Protein AF-A0A814HM14-F1 (afdb_monomer)

Structure (mmCIF, N/CA/C/O backbone):
data_AF-A0A814HM14-F1
#
_entry.id   AF-A0A814HM14-F1
#
loop_
_atom_site.group_PDB
_atom_site.id
_atom_site.type_symbol
_atom_site.label_atom_id
_atom_site.label_alt_id
_atom_site.label_comp_id
_atom_site.label_asym_id
_atom_site.label_entity_id
_atom_site.label_seq_id
_atom_site.pdbx_PDB_ins_code
_atom_site.Cartn_x
_atom_site.Cartn_y
_atom_site.Cartn_z
_atom_site.occupancy
_atom_site.B_iso_or_equiv
_atom_site.auth_seq_id
_atom_site.auth_comp_id
_atom_site.auth_asym_id
_atom_site.auth_atom_id
_atom_site.pdbx_PDB_model_num
ATOM 1 N N . MET A 1 1 ? 25.986 -34.716 -5.150 1.00 57.00 1 MET A N 1
ATOM 2 C CA . MET A 1 1 ? 26.778 -33.470 -5.284 1.00 57.00 1 MET A CA 1
ATOM 3 C C . MET A 1 1 ? 26.207 -32.413 -4.339 1.00 57.00 1 MET A C 1
ATOM 5 O O . MET A 1 1 ? 24.994 -32.233 -4.373 1.00 57.00 1 MET A O 1
ATOM 9 N N . PRO A 1 2 ? 26.998 -31.755 -3.471 1.00 76.25 2 PRO A N 1
ATOM 10 C CA . PRO A 1 2 ? 26.462 -30.827 -2.468 1.00 76.25 2 PRO A CA 1
ATOM 11 C C . PRO A 1 2 ? 25.927 -29.530 -3.110 1.00 76.25 2 PRO A C 1
ATOM 13 O O . PRO A 1 2 ? 26.699 -28.650 -3.485 1.00 76.25 2 PRO A O 1
ATOM 16 N N . ILE A 1 3 ? 24.597 -29.399 -3.209 1.00 77.50 3 ILE A N 1
ATOM 17 C CA . ILE A 1 3 ? 23.861 -28.278 -3.847 1.00 77.50 3 ILE A CA 1
ATOM 18 C C . ILE A 1 3 ? 24.300 -26.893 -3.340 1.00 77.50 3 ILE A C 1
ATOM 20 O O . ILE A 1 3 ? 24.280 -25.904 -4.076 1.00 77.50 3 ILE A O 1
ATOM 24 N N . LEU A 1 4 ? 24.734 -26.816 -2.083 1.00 80.12 4 LEU A N 1
ATOM 25 C CA . LEU A 1 4 ? 25.137 -25.566 -1.446 1.00 80.12 4 LEU A CA 1
ATOM 26 C C . LEU A 1 4 ? 26.469 -25.018 -1.984 1.00 80.12 4 LEU A C 1
ATOM 28 O O . LEU A 1 4 ? 26.606 -23.803 -2.113 1.00 80.12 4 LEU A O 1
ATOM 32 N N . VAL A 1 5 ? 27.414 -25.882 -2.376 1.00 81.75 5 VAL A N 1
ATOM 33 C CA . VAL A 1 5 ? 28.709 -25.461 -2.949 1.00 81.75 5 VAL A CA 1
ATOM 34 C C . VAL A 1 5 ? 28.507 -24.893 -4.353 1.00 81.75 5 VAL A C 1
ATOM 36 O O . VAL A 1 5 ? 29.041 -23.837 -4.682 1.00 81.75 5 VAL A O 1
ATOM 39 N N . THR A 1 6 ? 27.646 -25.528 -5.152 1.00 84.81 6 THR A N 1
ATOM 40 C CA . THR A 1 6 ? 27.258 -25.025 -6.475 1.00 84.81 6 THR A CA 1
ATOM 41 C C . THR A 1 6 ? 26.573 -23.660 -6.370 1.00 84.81 6 THR A C 1
ATOM 43 O O . THR A 1 6 ? 26.954 -22.731 -7.079 1.00 84.81 6 THR A O 1
ATOM 46 N N . LYS A 1 7 ? 25.628 -23.486 -5.434 1.00 76.19 7 LYS A N 1
ATOM 47 C CA . LYS A 1 7 ? 24.969 -22.190 -5.187 1.00 76.19 7 LYS A CA 1
ATOM 48 C C . LYS A 1 7 ? 25.965 -21.097 -4.778 1.00 76.19 7 LYS A C 1
ATOM 50 O O . LYS A 1 7 ? 25.822 -19.954 -5.203 1.00 76.19 7 LYS A O 1
ATOM 55 N N . TYR A 1 8 ? 26.978 -21.434 -3.983 1.00 82.81 8 TYR A N 1
ATOM 56 C CA . TYR A 1 8 ? 27.978 -20.470 -3.524 1.00 82.81 8 TYR A CA 1
ATOM 57 C C . TYR A 1 8 ? 28.925 -20.005 -4.642 1.00 82.81 8 TYR A C 1
ATOM 59 O O . TYR A 1 8 ? 29.196 -18.811 -4.753 1.00 82.81 8 TYR A O 1
ATOM 67 N N . ILE A 1 9 ? 29.351 -20.907 -5.532 1.00 80.69 9 ILE A N 1
ATOM 68 C CA . ILE A 1 9 ? 30.161 -20.552 -6.712 1.00 80.69 9 ILE A CA 1
ATOM 69 C C . ILE A 1 9 ? 29.392 -19.591 -7.635 1.00 80.69 9 ILE A C 1
ATOM 71 O O . ILE A 1 9 ? 29.955 -18.602 -8.105 1.00 80.69 9 ILE A O 1
ATOM 75 N N . PHE A 1 10 ? 28.085 -19.807 -7.827 1.00 73.88 10 PHE A N 1
ATOM 76 C CA . PHE A 1 10 ? 27.238 -18.878 -8.586 1.00 73.88 10 PHE A CA 1
ATOM 77 C C . PHE A 1 10 ? 27.111 -17.496 -7.925 1.00 73.88 10 PHE A C 1
ATOM 79 O O . PHE A 1 10 ? 27.143 -16.479 -8.619 1.00 73.88 10 PHE A O 1
ATOM 86 N N . LEU A 1 11 ? 27.030 -17.438 -6.591 1.00 76.44 11 LEU A N 1
ATOM 87 C CA . LEU A 1 11 ? 26.981 -16.174 -5.846 1.00 76.44 11 LEU A CA 1
ATOM 88 C C . LEU A 1 11 ? 28.281 -15.361 -5.982 1.00 76.44 11 LEU A C 1
ATOM 90 O O . LEU A 1 11 ? 28.229 -14.133 -6.073 1.00 76.44 11 LEU A O 1
ATOM 94 N N . LEU A 1 12 ? 29.440 -16.025 -6.043 1.00 72.56 12 LEU A N 1
ATOM 95 C CA . LEU A 1 12 ? 30.734 -15.363 -6.248 1.00 72.56 12 LEU A CA 1
ATOM 96 C C . LEU A 1 12 ? 30.882 -14.793 -7.667 1.00 72.56 12 LEU A C 1
ATOM 98 O O . LEU A 1 12 ? 31.398 -13.686 -7.820 1.00 72.56 12 LEU A O 1
ATOM 102 N N . LEU A 1 13 ? 30.359 -15.487 -8.682 1.00 66.88 13 LEU A N 1
ATOM 103 C CA . LEU A 1 13 ? 30.333 -14.993 -10.064 1.00 66.88 13 LEU A CA 1
ATOM 104 C C . LEU A 1 13 ? 29.417 -13.770 -10.229 1.00 66.88 13 LEU A C 1
ATOM 106 O O . LEU A 1 13 ? 29.795 -12.802 -10.885 1.00 66.88 13 LEU A O 1
ATOM 110 N N . GLN A 1 14 ? 28.240 -13.763 -9.592 1.00 58.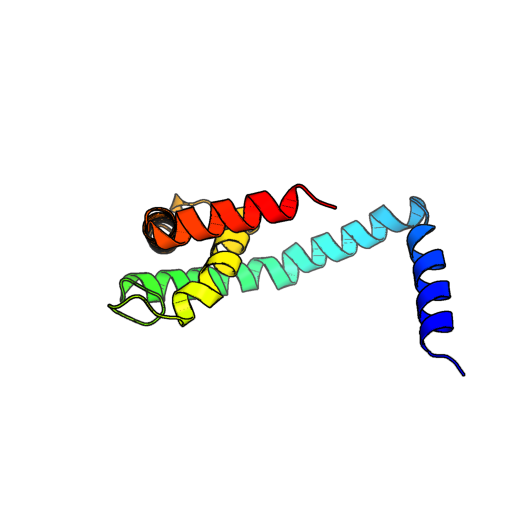62 14 GLN A N 1
ATOM 111 C CA . GLN A 1 14 ? 27.327 -12.611 -9.635 1.00 58.62 14 GLN A CA 1
ATOM 112 C C . GLN A 1 14 ? 27.906 -11.365 -8.956 1.00 58.62 14 GLN A C 1
ATOM 114 O O . GLN A 1 14 ? 27.713 -10.252 -9.446 1.00 58.62 14 GLN A O 1
ATOM 119 N N . LYS A 1 15 ? 28.643 -11.532 -7.851 1.00 61.12 15 LYS A N 1
ATOM 120 C CA . LYS A 1 15 ? 29.260 -10.414 -7.121 1.00 61.12 15 LYS A CA 1
ATOM 121 C C . LYS A 1 15 ? 30.373 -9.716 -7.925 1.00 61.12 15 LYS A C 1
ATOM 123 O O . LYS A 1 15 ? 30.681 -8.563 -7.642 1.00 61.12 15 LYS A O 1
ATOM 128 N N . GLN A 1 16 ? 30.947 -10.387 -8.927 1.00 57.78 16 GLN A N 1
ATOM 129 C CA . GLN A 1 16 ? 32.026 -9.874 -9.782 1.00 57.78 16 GLN A CA 1
ATOM 130 C C . GLN A 1 16 ? 31.554 -9.394 -11.175 1.00 57.78 16 GLN A C 1
ATOM 132 O O . GLN A 1 16 ? 32.384 -9.112 -12.039 1.00 57.78 16 GLN A O 1
ATOM 137 N N . ALA A 1 17 ? 30.241 -9.270 -11.421 1.00 53.72 17 ALA A N 1
ATOM 138 C CA . ALA A 1 17 ? 29.715 -8.871 -12.732 1.00 53.72 17 ALA A CA 1
ATOM 139 C C . ALA A 1 17 ? 30.102 -7.410 -13.122 1.00 53.72 17 ALA A C 1
ATOM 141 O O . ALA A 1 17 ? 29.802 -6.481 -12.361 1.00 53.72 17 ALA A O 1
ATOM 142 N N . PRO A 1 18 ? 30.737 -7.159 -14.294 1.00 64.75 18 PRO A N 1
ATOM 143 C CA . PRO A 1 18 ? 31.338 -5.858 -14.625 1.00 64.75 18 PRO A CA 1
ATOM 144 C C . PRO A 1 18 ? 30.341 -4.736 -14.959 1.00 64.75 18 PRO A C 1
ATOM 146 O O . PRO A 1 18 ? 29.216 -4.966 -15.399 1.00 64.75 18 PRO A O 1
ATOM 149 N N . TRP A 1 19 ? 30.802 -3.484 -14.859 1.00 65.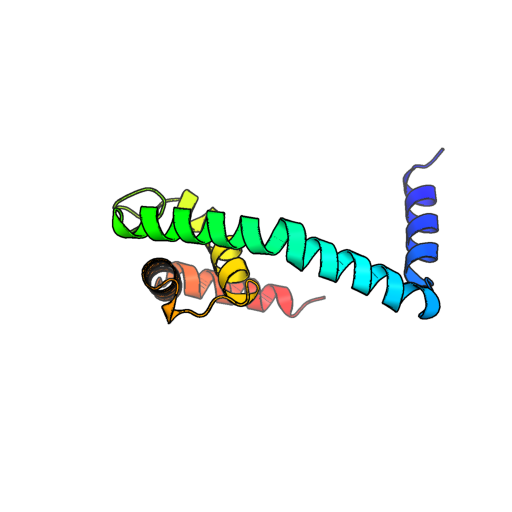62 19 TRP A N 1
ATOM 150 C CA . TRP A 1 19 ? 30.050 -2.262 -15.193 1.00 65.62 19 TRP A CA 1
ATOM 151 C C . TRP A 1 19 ? 29.528 -2.183 -16.644 1.00 65.62 19 TRP A C 1
ATOM 153 O O . TRP A 1 19 ? 28.599 -1.427 -16.912 1.00 65.62 19 TRP A O 1
ATOM 163 N N . ILE A 1 20 ? 30.085 -2.987 -17.553 1.00 65.38 20 ILE A N 1
ATOM 164 C CA . ILE A 1 20 ? 29.851 -2.944 -19.005 1.00 65.38 20 ILE A CA 1
ATOM 165 C C . ILE A 1 20 ? 28.433 -3.406 -19.388 1.00 65.38 20 ILE A C 1
ATOM 167 O O . ILE A 1 20 ? 27.842 -2.860 -20.315 1.00 65.38 20 ILE A O 1
ATOM 171 N N . ILE A 1 21 ? 27.847 -4.366 -18.661 1.00 66.50 21 ILE A N 1
ATOM 172 C CA . ILE A 1 21 ? 26.490 -4.882 -18.949 1.00 66.50 21 ILE A CA 1
ATOM 173 C C . ILE A 1 21 ? 25.372 -4.089 -18.256 1.00 66.50 21 ILE A C 1
ATOM 175 O O . ILE A 1 21 ? 24.204 -4.207 -18.628 1.00 66.50 21 ILE A O 1
ATOM 179 N N . LYS A 1 22 ? 25.715 -3.246 -17.271 1.00 58.84 22 LYS A N 1
ATOM 180 C CA . LYS A 1 22 ? 24.757 -2.429 -16.511 1.00 58.84 22 LYS A CA 1
ATOM 181 C C . LYS A 1 22 ? 23.833 -1.559 -17.382 1.00 58.84 22 LYS A C 1
ATOM 183 O O . LYS A 1 22 ? 22.642 -1.559 -17.088 1.00 58.84 22 LYS A O 1
ATOM 188 N N . PRO A 1 23 ? 24.285 -0.850 -18.439 1.00 65.88 23 PRO A N 1
ATOM 189 C CA . PRO A 1 23 ? 23.383 -0.019 -19.245 1.00 65.88 23 PRO A CA 1
ATOM 190 C C . PRO A 1 23 ? 22.340 -0.834 -20.025 1.00 65.88 23 PRO A C 1
ATOM 192 O O . PRO A 1 23 ? 21.197 -0.400 -20.145 1.00 65.88 23 PRO A O 1
ATOM 195 N N . VAL A 1 24 ? 22.689 -2.039 -20.489 1.00 68.56 24 VAL A N 1
ATOM 196 C CA . VAL A 1 24 ? 21.752 -2.938 -21.186 1.00 68.56 24 VAL A CA 1
ATOM 197 C C . VAL A 1 24 ? 20.710 -3.488 -20.210 1.00 68.56 24 VAL A C 1
ATOM 199 O O . VAL A 1 24 ? 19.516 -3.451 -20.499 1.00 68.56 24 VAL A O 1
ATOM 202 N N . VAL A 1 25 ? 21.146 -3.924 -19.023 1.00 56.50 25 VAL A N 1
ATOM 203 C CA . VAL A 1 25 ? 20.251 -4.399 -17.954 1.00 56.50 25 VAL A CA 1
ATOM 204 C C . VAL A 1 25 ? 19.319 -3.281 -17.477 1.00 56.50 25 VAL A C 1
ATOM 206 O O . VAL A 1 25 ? 18.112 -3.488 -17.401 1.00 56.50 25 VAL A O 1
ATOM 209 N N . ASN A 1 26 ? 19.842 -2.074 -17.245 1.00 61.78 26 ASN A N 1
ATOM 210 C CA . ASN A 1 26 ? 19.037 -0.913 -16.860 1.00 61.78 26 ASN A CA 1
ATOM 211 C C . ASN A 1 26 ? 18.019 -0.534 -17.945 1.00 61.78 26 ASN A C 1
ATOM 213 O O . ASN A 1 26 ? 16.887 -0.188 -17.621 1.00 61.78 26 ASN A O 1
ATOM 217 N N . GLY A 1 27 ? 18.384 -0.640 -19.227 1.00 62.47 27 GLY A N 1
ATOM 218 C CA . GLY A 1 27 ? 17.465 -0.402 -20.341 1.00 62.47 27 GLY A CA 1
ATOM 219 C C . GLY A 1 27 ? 16.327 -1.426 -20.416 1.00 62.47 27 GLY A C 1
ATOM 220 O O . GLY A 1 27 ? 15.188 -1.050 -20.691 1.00 62.47 27 GLY A O 1
ATOM 221 N N . ILE A 1 28 ? 16.603 -2.703 -20.131 1.00 54.31 28 ILE A N 1
ATOM 222 C CA . ILE A 1 28 ? 15.581 -3.761 -20.066 1.00 54.31 28 ILE A CA 1
ATOM 223 C C . ILE A 1 28 ? 14.651 -3.532 -18.869 1.00 54.31 28 ILE A C 1
ATOM 225 O O . ILE A 1 28 ? 13.436 -3.523 -19.052 1.00 54.31 28 ILE A O 1
ATOM 229 N N . CYS A 1 29 ? 15.199 -3.266 -17.678 1.00 54.56 29 CYS A N 1
ATOM 230 C CA . CYS A 1 29 ? 14.406 -2.960 -16.484 1.00 54.56 29 CYS A CA 1
ATOM 231 C C . CYS A 1 29 ? 13.523 -1.724 -16.693 1.00 54.56 29 CYS A C 1
ATOM 233 O O . CYS A 1 29 ? 12.329 -1.780 -16.434 1.00 54.56 29 CYS A O 1
ATOM 235 N N . SER A 1 30 ? 14.069 -0.646 -17.260 1.00 59.97 30 SER A N 1
ATOM 236 C CA . SER A 1 30 ? 13.324 0.592 -17.500 1.00 59.97 30 SER A CA 1
ATOM 237 C C . SER A 1 30 ? 12.224 0.426 -18.565 1.00 59.97 30 SER A C 1
ATOM 239 O O . SER A 1 30 ? 11.146 1.006 -18.443 1.00 59.97 30 SER A O 1
ATOM 241 N N . LYS A 1 31 ? 12.430 -0.432 -19.577 1.00 54.53 31 LYS A N 1
ATOM 242 C CA . LYS A 1 31 ? 11.379 -0.794 -20.547 1.00 54.53 31 LYS A CA 1
ATOM 243 C C . LYS A 1 31 ? 10.306 -1.702 -19.948 1.00 54.53 31 LYS A C 1
ATOM 245 O O . LYS A 1 31 ? 9.135 -1.519 -20.261 1.00 54.53 31 LYS A O 1
ATOM 250 N N . MET A 1 32 ? 10.674 -2.655 -19.093 1.00 46.19 32 MET A N 1
ATOM 251 C CA . MET A 1 32 ? 9.708 -3.480 -18.355 1.00 46.19 32 MET A CA 1
ATOM 252 C C . MET A 1 32 ? 8.897 -2.634 -17.366 1.00 46.19 32 MET A C 1
ATOM 254 O O . MET A 1 32 ? 7.681 -2.820 -17.262 1.00 46.19 32 MET A O 1
ATOM 258 N N . ASP A 1 33 ? 9.542 -1.652 -16.731 1.00 58.28 33 ASP A N 1
ATOM 259 C CA . ASP A 1 33 ? 8.892 -0.650 -15.890 1.00 58.28 33 ASP A CA 1
ATOM 260 C C . ASP A 1 33 ? 7.865 0.167 -16.681 1.00 58.28 33 ASP A C 1
ATOM 262 O O . ASP A 1 33 ? 6.714 0.283 -16.265 1.00 58.28 33 ASP A O 1
ATOM 266 N N . GLY A 1 34 ? 8.236 0.669 -17.863 1.00 53.25 34 GLY A N 1
ATOM 267 C CA . GLY A 1 34 ? 7.349 1.479 -18.702 1.00 53.25 34 GLY A CA 1
ATOM 268 C C . GLY A 1 34 ? 6.220 0.710 -19.404 1.00 53.25 34 GLY A C 1
ATOM 269 O O . GLY A 1 34 ? 5.135 1.259 -19.576 1.00 53.25 34 GLY A O 1
ATOM 270 N N . LEU A 1 35 ? 6.447 -0.543 -19.816 1.00 47.16 35 LEU A N 1
ATOM 271 C CA . LEU A 1 35 ? 5.502 -1.300 -20.656 1.00 47.16 35 LEU A CA 1
ATOM 272 C C . LEU A 1 35 ? 4.585 -2.244 -19.874 1.00 47.16 35 LEU A C 1
ATOM 274 O O . LEU A 1 35 ? 3.466 -2.494 -20.313 1.00 47.16 35 LEU A O 1
ATOM 278 N N . PHE A 1 36 ? 5.040 -2.778 -18.738 1.00 48.47 36 PHE A N 1
ATOM 279 C CA . PHE A 1 36 ? 4.297 -3.799 -17.996 1.00 48.47 36 PHE A CA 1
ATOM 280 C C . PHE A 1 36 ? 4.046 -3.412 -16.545 1.00 48.47 36 PHE A C 1
ATOM 282 O O . PHE A 1 36 ? 2.945 -3.628 -16.050 1.00 48.47 36 PHE A O 1
ATOM 289 N N . ILE A 1 37 ? 5.022 -2.846 -15.843 1.00 59.34 37 ILE A N 1
ATOM 290 C CA . ILE A 1 37 ? 4.888 -2.627 -14.399 1.00 59.34 37 ILE A CA 1
ATOM 291 C C . ILE A 1 37 ? 4.103 -1.338 -14.124 1.00 59.34 37 ILE A C 1
ATOM 293 O O . ILE A 1 37 ? 3.149 -1.372 -13.357 1.00 59.34 37 ILE A O 1
ATOM 297 N N . GLY A 1 38 ? 4.401 -0.233 -14.809 1.00 63.22 38 GLY A N 1
ATOM 298 C CA . GLY A 1 38 ? 3.714 1.053 -14.646 1.00 63.22 38 GLY A CA 1
ATOM 299 C C . GLY A 1 38 ? 2.203 1.005 -14.929 1.00 63.22 38 GLY A C 1
ATOM 300 O O . GLY A 1 38 ? 1.422 1.397 -14.057 1.00 63.22 38 GLY A O 1
ATOM 301 N N . PRO A 1 39 ? 1.752 0.489 -16.091 1.00 69.44 39 PRO A N 1
ATOM 302 C CA . PRO A 1 39 ? 0.326 0.389 -16.405 1.00 69.44 39 PRO A CA 1
ATOM 303 C C . PRO A 1 39 ? -0.434 -0.536 -15.448 1.00 69.44 39 PRO A C 1
ATOM 305 O O . PRO A 1 39 ? -1.515 -0.182 -14.984 1.00 69.44 39 PRO A O 1
ATOM 308 N N . ASN A 1 40 ? 0.147 -1.688 -15.090 1.00 73.00 40 ASN A N 1
ATOM 309 C CA . ASN A 1 40 ? -0.480 -2.610 -14.141 1.00 73.00 40 ASN A CA 1
ATOM 310 C C . ASN A 1 40 ? -0.521 -2.028 -12.722 1.00 73.00 40 ASN A C 1
ATOM 312 O O . ASN A 1 40 ? -1.544 -2.145 -12.052 1.00 73.00 40 ASN A O 1
ATOM 316 N N . ILE A 1 41 ? 0.533 -1.332 -12.278 1.00 75.81 41 ILE A N 1
ATOM 317 C CA . ILE A 1 41 ? 0.531 -0.596 -11.006 1.00 75.81 41 ILE A CA 1
ATOM 318 C C . ILE A 1 41 ? -0.602 0.426 -10.988 1.00 75.81 41 ILE A C 1
ATOM 320 O O . ILE A 1 41 ? -1.344 0.474 -10.011 1.00 75.81 41 ILE A O 1
ATOM 324 N N . ARG A 1 42 ? -0.780 1.208 -12.060 1.00 80.75 42 ARG A N 1
ATOM 325 C CA . ARG A 1 42 ? -1.859 2.201 -12.129 1.00 80.75 42 ARG A CA 1
ATOM 326 C C . ARG A 1 42 ? -3.240 1.543 -12.121 1.00 80.75 42 ARG A C 1
ATOM 328 O O . ARG A 1 42 ? -4.113 2.009 -11.398 1.00 80.75 42 ARG A O 1
ATOM 335 N N . THR A 1 43 ? -3.432 0.429 -12.828 1.00 85.25 43 THR A N 1
ATOM 336 C CA . THR A 1 43 ? -4.681 -0.352 -12.760 1.00 85.25 43 THR A CA 1
ATOM 337 C C . THR A 1 43 ? -4.964 -0.848 -11.341 1.00 85.25 43 THR A C 1
ATOM 339 O O . THR A 1 43 ? -6.078 -0.685 -10.844 1.00 85.25 43 THR A O 1
ATOM 342 N N . HIS A 1 44 ? -3.966 -1.415 -10.657 1.00 83.44 44 HIS A N 1
ATOM 343 C CA . HIS A 1 44 ? -4.132 -1.894 -9.285 1.00 83.44 44 HIS A CA 1
ATOM 344 C C . HIS A 1 44 ? -4.372 -0.755 -8.292 1.00 83.44 44 HIS A C 1
ATOM 346 O O . HIS A 1 44 ? -5.234 -0.889 -7.428 1.00 83.44 44 HIS A O 1
ATOM 352 N N . LEU A 1 45 ? -3.669 0.371 -8.430 1.00 86.56 45 LEU A N 1
ATOM 353 C CA . LEU A 1 45 ? -3.897 1.564 -7.615 1.00 86.56 45 LEU A CA 1
ATOM 354 C C . LEU A 1 45 ? -5.315 2.098 -7.806 1.00 86.56 45 LEU A C 1
ATOM 356 O O . LEU A 1 45 ? -5.996 2.323 -6.814 1.00 86.56 45 LEU A O 1
ATOM 360 N N . ASN A 1 46 ? -5.794 2.205 -9.046 1.00 88.31 46 ASN A N 1
ATOM 361 C CA . ASN A 1 46 ? -7.163 2.636 -9.333 1.00 88.31 46 ASN A CA 1
ATOM 362 C C . ASN A 1 46 ? -8.203 1.684 -8.728 1.00 88.31 46 ASN A C 1
ATOM 364 O O . ASN A 1 46 ? -9.212 2.130 -8.187 1.00 88.31 46 ASN A O 1
ATOM 368 N N . PHE A 1 47 ? -7.957 0.372 -8.788 1.00 88.50 47 PHE A N 1
ATOM 369 C CA . PHE A 1 47 ? -8.828 -0.614 -8.152 1.00 88.50 47 PHE A CA 1
ATOM 370 C C . PHE A 1 47 ? -8.851 -0.445 -6.627 1.00 88.50 47 PHE A C 1
ATOM 372 O O . PHE A 1 47 ? -9.923 -0.371 -6.031 1.00 88.50 47 PHE A O 1
ATOM 379 N N . ILE A 1 48 ? -7.680 -0.344 -5.994 1.00 88.94 48 ILE A N 1
ATOM 380 C CA . ILE A 1 48 ? -7.559 -0.167 -4.541 1.00 88.94 48 ILE A CA 1
ATOM 381 C C . ILE A 1 48 ? -8.210 1.146 -4.098 1.00 88.94 48 ILE A C 1
ATOM 383 O O . ILE A 1 48 ? -8.958 1.153 -3.126 1.00 88.94 48 ILE A O 1
ATOM 387 N N . GLU A 1 49 ? -7.973 2.235 -4.824 1.00 91.50 49 GLU A N 1
ATOM 388 C CA . GLU A 1 49 ? -8.566 3.550 -4.578 1.00 91.50 49 GLU A CA 1
ATOM 389 C C . GLU A 1 49 ? -10.101 3.505 -4.679 1.00 91.50 49 GLU A C 1
ATOM 391 O O . GLU A 1 49 ? -10.809 3.987 -3.790 1.00 91.50 49 GLU A O 1
ATOM 396 N N . GLY A 1 50 ? -10.632 2.844 -5.714 1.00 91.50 50 GLY A N 1
ATOM 397 C CA . GLY A 1 50 ? -12.072 2.645 -5.890 1.00 91.50 50 GLY A CA 1
ATOM 398 C C . GLY A 1 50 ? -12.698 1.779 -4.795 1.00 91.50 50 GLY A C 1
ATOM 399 O O . GLY A 1 50 ? -13.818 2.034 -4.352 1.00 91.50 50 GLY A O 1
ATOM 400 N N . GLU A 1 51 ? -11.973 0.781 -4.299 1.00 90.44 51 GLU A N 1
ATOM 401 C CA . GLU A 1 51 ? -12.430 -0.029 -3.175 1.00 90.44 51 GLU A CA 1
ATOM 402 C C . GLU A 1 51 ? -12.375 0.746 -1.852 1.00 90.44 51 GLU A C 1
ATOM 404 O O . GLU A 1 51 ? -13.327 0.694 -1.079 1.00 90.44 51 GLU A O 1
ATOM 409 N N . LEU A 1 52 ? -11.319 1.523 -1.600 1.00 91.25 52 LEU A N 1
ATOM 410 C CA . LEU A 1 52 ? -11.181 2.361 -0.399 1.00 91.25 52 LEU A CA 1
ATOM 411 C C . LEU A 1 52 ? -12.123 3.574 -0.379 1.00 91.25 52 LEU A C 1
ATOM 413 O O . LEU A 1 52 ? -12.280 4.204 0.667 1.00 91.25 52 LEU A O 1
ATOM 417 N N . THR A 1 53 ? -12.773 3.874 -1.505 1.00 91.81 53 THR A N 1
ATOM 418 C CA . THR A 1 53 ? -13.902 4.813 -1.565 1.00 91.81 53 THR A CA 1
ATOM 419 C C . THR A 1 53 ? -15.144 4.237 -0.877 1.00 91.81 53 THR A C 1
ATOM 421 O O . THR A 1 53 ? -15.902 4.968 -0.247 1.00 91.81 53 THR A O 1
ATOM 424 N N . LYS A 1 54 ? -15.366 2.919 -0.980 1.00 89.25 54 LYS A N 1
ATOM 425 C CA . LYS A 1 54 ? -16.576 2.252 -0.464 1.00 89.25 54 LYS A CA 1
ATOM 426 C C . LYS A 1 54 ? -16.453 1.816 0.992 1.00 89.25 54 LYS A C 1
ATOM 428 O O . LYS A 1 54 ? -17.470 1.623 1.647 1.00 89.25 54 LYS A O 1
ATOM 433 N N . ARG A 1 55 ? -15.227 1.585 1.463 1.00 88.75 55 ARG A N 1
ATOM 434 C CA . ARG A 1 55 ? -14.939 0.999 2.778 1.00 88.75 55 ARG A CA 1
ATOM 435 C C . ARG A 1 55 ? -13.768 1.690 3.451 1.00 88.75 55 ARG A C 1
ATOM 437 O O . ARG A 1 55 ? -12.790 2.077 2.812 1.00 88.75 55 ARG A O 1
ATOM 444 N N . LYS A 1 56 ? -13.847 1.801 4.777 1.00 88.38 56 LYS A N 1
ATOM 445 C CA . LYS A 1 56 ? -12.820 2.475 5.580 1.00 88.38 56 LYS A CA 1
ATOM 446 C C . LYS A 1 56 ? -11.460 1.765 5.548 1.00 88.38 56 LYS A C 1
ATOM 448 O O . LYS A 1 56 ? -10.437 2.458 5.518 1.00 88.38 56 LYS A O 1
ATOM 453 N N . TRP A 1 57 ? -11.463 0.434 5.557 1.00 90.31 57 TRP A N 1
ATOM 454 C CA . TRP A 1 57 ? -10.303 -0.464 5.516 1.00 90.31 57 TRP A CA 1
ATOM 455 C C . TRP A 1 57 ? -10.429 -1.435 4.335 1.00 90.31 57 TRP A C 1
ATOM 457 O O . TRP A 1 57 ? -11.513 -1.587 3.773 1.00 90.31 57 TRP A O 1
ATOM 467 N N . LEU A 1 58 ? -9.354 -2.128 3.948 1.00 84.50 58 LEU A N 1
ATOM 468 C CA . LEU A 1 58 ? -9.392 -3.050 2.801 1.00 84.50 58 LEU A CA 1
ATOM 469 C C . LEU A 1 58 ? -10.329 -4.232 3.045 1.00 84.50 58 LEU A C 1
ATOM 471 O O . LEU A 1 58 ? -10.968 -4.716 2.115 1.00 84.50 58 LEU A O 1
ATOM 475 N N . ALA A 1 59 ? -10.436 -4.676 4.296 1.00 84.75 59 ALA A N 1
ATOM 476 C CA . ALA A 1 59 ? -11.319 -5.770 4.686 1.00 84.75 59 ALA A CA 1
ATOM 477 C C . ALA A 1 59 ? -12.756 -5.335 5.030 1.00 84.75 59 ALA A C 1
ATOM 479 O O . ALA A 1 59 ? -13.555 -6.174 5.439 1.00 84.75 59 ALA A O 1
ATOM 480 N N . GLY A 1 60 ? -13.102 -4.051 4.874 1.00 83.81 60 GLY A N 1
ATOM 481 C CA . GLY A 1 60 ? -14.430 -3.514 5.183 1.00 83.81 60 GLY A CA 1
ATOM 482 C C . GLY A 1 60 ? -14.390 -2.375 6.202 1.00 83.81 60 GLY A C 1
ATOM 483 O O . GLY A 1 60 ? -13.468 -1.563 6.214 1.00 83.81 60 GLY A O 1
ATOM 484 N N . GLU A 1 61 ? -15.401 -2.296 7.066 1.00 85.88 61 GLU A N 1
ATOM 485 C CA . GLU A 1 61 ? -15.530 -1.200 8.042 1.00 85.88 61 GLU A CA 1
ATOM 486 C C . GLU A 1 61 ? -14.613 -1.346 9.261 1.00 85.88 61 GLU A C 1
ATOM 488 O O . GLU A 1 61 ? -14.257 -0.361 9.917 1.00 85.88 61 GLU A O 1
ATOM 493 N N . GLN A 1 62 ? -14.188 -2.573 9.560 1.00 87.81 62 GLN A N 1
ATOM 494 C CA . GLN A 1 62 ? -13.335 -2.880 10.701 1.00 87.81 62 GLN A CA 1
ATOM 495 C C . GLN A 1 62 ? -11.934 -3.275 10.248 1.00 87.81 62 GLN A C 1
ATOM 497 O O . GLN A 1 62 ? -11.749 -3.994 9.270 1.00 87.81 62 GLN A O 1
ATOM 502 N N . PHE A 1 63 ? -10.943 -2.806 11.000 1.00 87.88 63 PHE A N 1
ATOM 503 C CA . PHE A 1 63 ? -9.547 -3.148 10.770 1.00 87.88 63 PHE A CA 1
ATOM 504 C C . PHE A 1 63 ? -9.294 -4.626 11.067 1.00 87.88 63 PHE A C 1
ATOM 506 O O . PHE A 1 63 ? -9.695 -5.120 12.122 1.00 87.88 63 PHE A O 1
ATOM 513 N N . SER A 1 64 ? -8.557 -5.299 10.189 1.00 89.62 64 SER A N 1
ATOM 514 C CA . SER A 1 64 ? -8.349 -6.744 10.252 1.00 89.62 64 SER A CA 1
ATOM 515 C C . SER A 1 64 ? -6.891 -7.1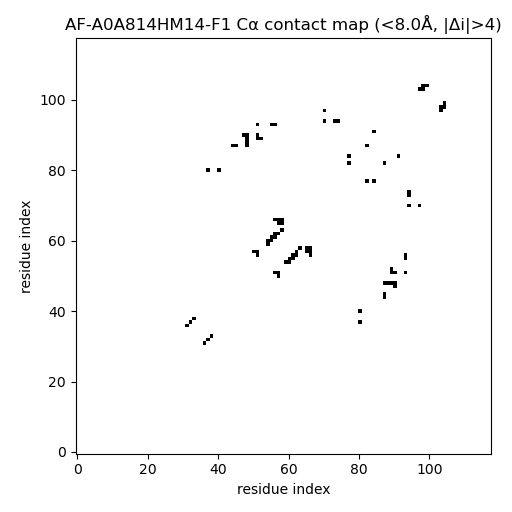57 10.015 1.00 89.62 64 SER A C 1
ATOM 517 O O . SER A 1 64 ? -6.018 -6.345 9.706 1.00 89.62 64 SER A O 1
ATOM 519 N N . GLY A 1 65 ? -6.626 -8.464 10.108 1.00 81.75 65 GLY A N 1
ATOM 520 C CA . GLY A 1 65 ? -5.333 -9.040 9.735 1.00 81.75 65 GLY A CA 1
ATOM 521 C C . GLY A 1 65 ? -4.962 -8.831 8.261 1.00 81.75 65 GLY A C 1
ATOM 522 O O . GLY A 1 65 ? -3.774 -8.764 7.951 1.00 81.75 65 GLY A O 1
ATOM 523 N N . ALA A 1 66 ? -5.942 -8.666 7.366 1.00 83.75 66 ALA A N 1
ATOM 524 C CA . ALA A 1 66 ? -5.670 -8.375 5.960 1.00 83.75 66 ALA A CA 1
ATOM 525 C C . ALA A 1 66 ? -5.022 -6.993 5.793 1.00 83.75 66 ALA A C 1
ATOM 527 O O . ALA A 1 66 ? -4.065 -6.850 5.036 1.00 83.75 66 ALA A O 1
ATOM 528 N N . ASP A 1 67 ? -5.470 -6.001 6.567 1.00 86.69 67 ASP A N 1
ATOM 529 C CA . ASP A 1 67 ? -4.895 -4.655 6.561 1.00 86.69 67 ASP A CA 1
ATOM 530 C C . ASP A 1 67 ? -3.453 -4.666 7.086 1.00 86.69 67 ASP A C 1
ATOM 532 O O . ASP A 1 67 ? -2.590 -3.993 6.530 1.00 86.69 67 ASP A O 1
ATOM 536 N N . ILE A 1 68 ? -3.160 -5.495 8.099 1.00 85.00 68 ILE A N 1
ATOM 537 C CA . ILE A 1 68 ? -1.794 -5.701 8.618 1.00 85.00 68 ILE A CA 1
ATOM 538 C C . ILE A 1 68 ? -0.873 -6.294 7.544 1.00 85.00 68 ILE A C 1
ATOM 540 O O . ILE A 1 68 ? 0.252 -5.827 7.383 1.00 85.00 68 ILE A O 1
ATOM 544 N N . GLN A 1 69 ? -1.326 -7.316 6.812 1.00 79.94 69 GLN A N 1
ATOM 545 C CA . GLN A 1 69 ? -0.516 -7.935 5.756 1.00 79.94 69 GLN A CA 1
ATOM 546 C C . GLN A 1 69 ? -0.298 -6.982 4.574 1.00 79.94 69 GLN A C 1
ATOM 548 O O . GLN A 1 69 ? 0.809 -6.890 4.042 1.00 79.94 69 GLN A O 1
ATOM 553 N N . ALA A 1 70 ? -1.338 -6.244 4.182 1.00 81.69 70 ALA A N 1
ATOM 554 C CA . ALA A 1 70 ? -1.296 -5.357 3.027 1.00 81.69 70 ALA A CA 1
ATOM 555 C C . ALA A 1 70 ? -0.566 -4.033 3.296 1.00 81.69 70 ALA A C 1
ATOM 557 O O . ALA A 1 70 ? -0.044 -3.425 2.362 1.00 81.69 70 ALA A O 1
ATOM 558 N N . SER A 1 71 ? -0.503 -3.564 4.547 1.00 80.44 71 SER A N 1
ATOM 559 C CA . SER A 1 71 ? -0.062 -2.198 4.851 1.00 80.44 71 SER A CA 1
ATOM 560 C C . SER A 1 71 ? 1.332 -1.865 4.355 1.00 80.44 71 SER A C 1
ATOM 562 O O . SER A 1 71 ? 1.538 -0.799 3.784 1.00 80.44 71 SER A O 1
ATOM 564 N N . PHE A 1 72 ? 2.293 -2.769 4.554 1.00 79.88 72 PHE A N 1
ATOM 565 C CA . PHE A 1 72 ? 3.671 -2.514 4.145 1.00 79.88 72 PHE A CA 1
ATOM 566 C C . PHE A 1 72 ? 3.805 -2.512 2.6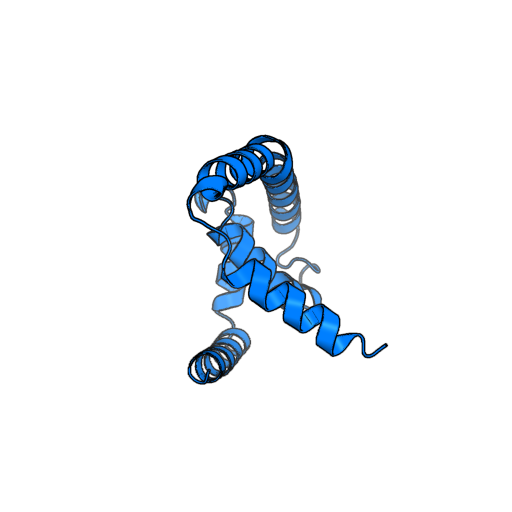20 1.00 79.88 72 PHE A C 1
ATOM 568 O O . PHE A 1 72 ? 4.467 -1.641 2.059 1.00 79.88 72 PHE A O 1
ATOM 575 N N . ALA A 1 73 ? 3.138 -3.453 1.946 1.00 80.25 73 ALA A N 1
ATOM 576 C CA . ALA A 1 73 ? 3.142 -3.534 0.491 1.00 80.25 73 ALA A CA 1
ATOM 577 C C . ALA A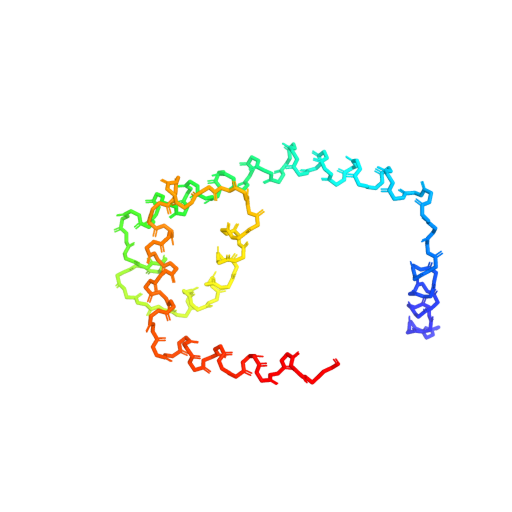 1 73 ? 2.535 -2.273 -0.140 1.00 80.25 73 ALA A C 1
ATOM 579 O O . ALA A 1 73 ? 3.132 -1.700 -1.046 1.00 80.25 73 ALA A O 1
ATOM 580 N N . LEU A 1 74 ? 1.402 -1.797 0.383 1.00 84.56 74 LEU A N 1
ATOM 581 C CA . LEU A 1 74 ? 0.743 -0.585 -0.103 1.00 84.56 74 LEU A CA 1
ATOM 582 C C . LEU A 1 74 ? 1.525 0.688 0.213 1.00 84.56 74 LEU A C 1
ATOM 584 O O . LEU A 1 74 ? 1.611 1.581 -0.625 1.00 84.56 74 LEU A O 1
ATOM 588 N N . GLU A 1 75 ? 2.156 0.762 1.384 1.00 82.75 75 GLU A N 1
ATOM 589 C CA . GLU A 1 75 ? 3.023 1.887 1.717 1.00 82.75 75 GLU A CA 1
ATOM 590 C C . GLU A 1 75 ? 4.255 1.948 0.801 1.00 82.75 75 GLU A C 1
ATOM 592 O O . GLU A 1 75 ? 4.648 3.026 0.354 1.00 82.75 75 GLU A O 1
ATOM 597 N N . MET A 1 76 ? 4.864 0.800 0.492 1.00 79.69 76 MET A N 1
ATOM 598 C CA . MET A 1 76 ? 5.974 0.740 -0.460 1.00 79.69 76 MET A CA 1
ATOM 599 C C . MET A 1 76 ? 5.518 1.023 -1.890 1.00 79.69 76 MET A C 1
ATOM 601 O O . MET A 1 76 ? 6.249 1.680 -2.627 1.00 79.69 76 MET A O 1
ATOM 605 N N . LEU A 1 77 ? 4.323 0.570 -2.274 1.00 80.62 77 LEU A N 1
ATOM 606 C CA . LEU A 1 77 ? 3.731 0.863 -3.575 1.00 80.62 77 LEU A CA 1
ATOM 607 C C . LEU A 1 77 ? 3.551 2.371 -3.759 1.00 80.62 77 LEU A C 1
ATOM 609 O O . LEU A 1 77 ? 4.009 2.910 -4.761 1.00 80.62 77 LEU A O 1
ATOM 613 N N . LEU A 1 78 ? 2.977 3.073 -2.777 1.00 80.88 78 LEU A N 1
ATOM 614 C CA . LEU A 1 78 ? 2.827 4.529 -2.847 1.00 80.88 78 LEU A CA 1
ATOM 615 C C . LEU A 1 78 ? 4.194 5.228 -2.939 1.00 80.88 78 LEU A C 1
ATOM 617 O O . LEU A 1 78 ? 4.395 6.069 -3.805 1.00 80.88 78 LEU A O 1
ATOM 621 N N . LYS A 1 79 ? 5.182 4.801 -2.138 1.00 78.94 79 LYS A N 1
ATOM 622 C CA . LYS A 1 79 ? 6.543 5.373 -2.171 1.00 78.94 79 LYS A CA 1
ATOM 623 C C . LYS A 1 79 ? 7.301 5.133 -3.483 1.00 78.94 79 LYS A C 1
ATOM 625 O O . LYS A 1 79 ? 8.213 5.896 -3.786 1.00 78.94 79 LYS A O 1
ATOM 630 N N . ARG A 1 80 ? 7.004 4.053 -4.216 1.00 77.38 80 ARG A N 1
ATOM 631 C CA . ARG A 1 80 ? 7.804 3.599 -5.375 1.00 77.38 80 ARG A CA 1
ATOM 632 C C . ARG A 1 80 ? 7.090 3.706 -6.721 1.00 77.38 80 ARG A C 1
ATOM 634 O O . ARG A 1 80 ? 7.751 3.605 -7.745 1.00 77.38 80 ARG A O 1
ATOM 641 N N . SER A 1 81 ? 5.774 3.897 -6.735 1.00 78.62 81 SER A N 1
ATOM 642 C CA . SER A 1 81 ? 4.972 3.953 -7.967 1.00 78.62 81 SER A CA 1
ATOM 643 C C . SER A 1 81 ? 5.147 5.248 -8.763 1.00 78.62 81 SER A C 1
ATOM 645 O O . SER A 1 81 ? 4.760 5.293 -9.927 1.00 78.62 81 SER A O 1
ATOM 647 N N . GLY A 1 82 ? 5.696 6.303 -8.149 1.00 80.00 82 GLY A N 1
ATOM 648 C CA . GLY A 1 82 ? 5.786 7.632 -8.761 1.00 80.00 82 GLY A CA 1
ATOM 649 C C . GLY A 1 82 ? 4.434 8.346 -8.902 1.00 80.00 82 GLY A C 1
ATOM 650 O O . GLY A 1 82 ? 4.380 9.409 -9.515 1.00 80.00 82 GLY A O 1
ATOM 651 N N . VAL A 1 83 ? 3.358 7.772 -8.350 1.00 81.50 83 VAL A N 1
ATOM 652 C CA . VAL A 1 83 ? 2.023 8.380 -8.281 1.00 81.50 83 VAL A CA 1
ATOM 653 C C . VAL A 1 83 ? 1.995 9.380 -7.135 1.00 81.50 83 VAL A C 1
ATOM 655 O O . VAL A 1 83 ? 2.500 9.090 -6.047 1.00 81.50 83 VAL A O 1
ATOM 658 N N . LYS A 1 84 ? 1.430 10.563 -7.377 1.00 85.75 84 LYS A N 1
ATOM 659 C CA . LYS A 1 84 ? 1.338 11.585 -6.335 1.00 85.75 84 LYS A CA 1
ATOM 660 C C . LYS A 1 84 ? 0.200 11.273 -5.364 1.00 85.75 84 LYS A C 1
ATOM 662 O O . LYS A 1 84 ? -0.806 10.683 -5.750 1.00 85.75 84 LYS A O 1
ATOM 667 N N . GLU A 1 85 ? 0.340 11.682 -4.107 1.00 86.00 85 GLU A N 1
ATOM 668 C CA . GLU A 1 85 ? -0.661 11.396 -3.068 1.00 86.00 85 GLU A CA 1
ATOM 669 C C . GLU A 1 85 ? -2.038 11.995 -3.394 1.00 86.00 85 GLU A C 1
ATOM 671 O O . GLU A 1 85 ? -3.059 11.418 -3.016 1.00 86.00 85 GLU A O 1
ATOM 676 N N . GLU A 1 86 ? -2.076 13.102 -4.145 1.00 89.75 86 GLU A N 1
ATOM 677 C CA . GLU A 1 86 ? -3.308 13.754 -4.596 1.00 89.75 86 GLU A CA 1
ATOM 678 C C . GLU A 1 86 ? -4.055 12.948 -5.670 1.00 89.75 86 GLU A C 1
ATOM 680 O O . GLU A 1 86 ? -5.258 13.133 -5.842 1.00 89.75 86 GLU A O 1
ATOM 685 N N . GLU A 1 87 ? -3.371 12.045 -6.385 1.00 88.06 87 GLU A N 1
ATOM 686 C CA . GLU A 1 87 ? -3.999 11.139 -7.359 1.00 88.06 87 GLU A CA 1
ATOM 687 C C . GLU A 1 87 ? -4.702 9.949 -6.679 1.00 88.06 87 GLU A C 1
ATOM 689 O O . GLU A 1 87 ? -5.536 9.298 -7.306 1.00 88.06 87 GLU A O 1
ATOM 694 N N . VAL A 1 88 ? -4.373 9.649 -5.415 1.00 91.38 88 VAL A N 1
ATOM 695 C CA . VAL A 1 88 ? -4.887 8.490 -4.656 1.00 91.38 88 VAL A CA 1
ATOM 696 C C . VAL A 1 88 ? -5.280 8.868 -3.213 1.00 91.38 88 VAL A C 1
ATOM 698 O O . VAL A 1 88 ? -4.731 8.337 -2.239 1.00 91.38 88 VAL A O 1
ATOM 701 N N . PRO A 1 89 ? -6.218 9.815 -3.029 1.00 94.44 89 PRO A N 1
ATOM 702 C CA . PRO A 1 89 ? -6.536 10.380 -1.718 1.00 94.44 89 PRO A CA 1
ATOM 703 C C . PRO A 1 89 ? -7.058 9.351 -0.702 1.00 94.44 89 PRO A C 1
ATOM 705 O O . PRO A 1 89 ? -6.761 9.465 0.491 1.00 94.44 89 PRO A O 1
ATOM 708 N N . ASN A 1 90 ? -7.802 8.324 -1.125 1.00 93.94 90 ASN A N 1
ATOM 709 C CA . ASN A 1 90 ? -8.330 7.308 -0.213 1.00 93.94 90 ASN A CA 1
ATOM 710 C C . ASN A 1 90 ? -7.247 6.332 0.248 1.00 93.94 90 ASN A C 1
ATOM 712 O O . ASN A 1 90 ? -7.229 5.952 1.423 1.00 93.94 90 ASN A O 1
ATOM 716 N N . LEU A 1 91 ? -6.318 5.960 -0.634 1.00 90.94 91 LEU A N 1
ATOM 717 C CA . LEU A 1 91 ? -5.129 5.200 -0.260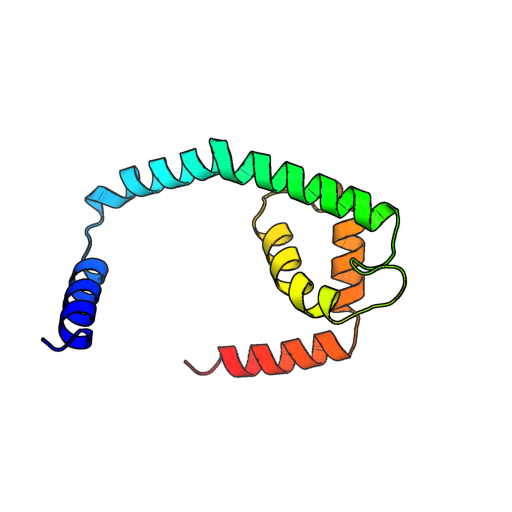 1.00 90.94 91 LEU A CA 1
ATOM 718 C C . LEU A 1 91 ? -4.236 5.995 0.702 1.00 90.94 91 LEU A C 1
ATOM 720 O O . LEU A 1 91 ? -3.783 5.449 1.712 1.00 90.94 91 LEU A O 1
ATOM 724 N N . THR A 1 92 ? -4.044 7.290 0.449 1.00 92.19 92 THR A N 1
ATOM 725 C CA . THR A 1 92 ? -3.297 8.192 1.339 1.00 92.19 92 THR A CA 1
ATOM 726 C C . THR A 1 92 ? -3.966 8.291 2.715 1.00 92.19 92 THR A C 1
ATOM 728 O O . THR A 1 92 ? -3.304 8.118 3.748 1.00 92.19 92 THR A O 1
ATOM 731 N N . ARG A 1 93 ? -5.297 8.459 2.758 1.00 93.94 93 ARG A N 1
ATOM 732 C CA . ARG A 1 93 ? -6.099 8.417 3.995 1.00 93.94 93 ARG A CA 1
ATOM 733 C C . ARG A 1 93 ? -5.911 7.092 4.734 1.00 93.94 93 ARG A C 1
ATOM 735 O O . ARG A 1 93 ? -5.699 7.093 5.946 1.00 93.94 93 ARG A O 1
ATOM 742 N N . TYR A 1 94 ? -5.991 5.969 4.022 1.00 92.75 94 TYR A N 1
ATOM 743 C CA . TYR A 1 94 ? -5.825 4.627 4.582 1.00 92.75 94 TYR A CA 1
ATOM 744 C C . TYR A 1 94 ? -4.441 4.447 5.230 1.00 92.75 94 TYR A C 1
ATOM 746 O O . TYR A 1 94 ? -4.356 4.039 6.390 1.00 92.75 94 TYR A O 1
ATOM 754 N N . ILE A 1 95 ? -3.360 4.814 4.531 1.00 90.75 95 ILE A N 1
ATOM 755 C CA . ILE A 1 95 ? -1.985 4.710 5.049 1.00 90.75 95 ILE A CA 1
ATOM 756 C C . ILE A 1 95 ? -1.792 5.620 6.266 1.00 90.75 95 ILE A C 1
ATOM 758 O O . ILE A 1 95 ? -1.176 5.215 7.255 1.00 90.75 95 ILE A O 1
ATOM 762 N N . THR A 1 96 ? -2.345 6.832 6.232 1.00 91.44 96 THR A N 1
ATOM 763 C CA . THR A 1 96 ? -2.260 7.780 7.351 1.00 91.44 96 THR A CA 1
ATOM 764 C C . THR A 1 96 ? -2.970 7.237 8.588 1.00 91.44 96 THR A C 1
ATOM 766 O O . THR A 1 96 ? -2.353 7.111 9.647 1.00 91.44 96 THR A O 1
ATOM 769 N N . ALA A 1 97 ? -4.216 6.782 8.430 1.00 91.50 97 ALA A N 1
ATOM 770 C CA . ALA A 1 97 ? -4.981 6.159 9.507 1.00 91.50 97 ALA A CA 1
ATOM 771 C C . ALA A 1 97 ? -4.268 4.925 10.084 1.00 91.50 97 ALA A C 1
ATOM 773 O O . ALA A 1 97 ? -4.358 4.649 11.281 1.00 91.50 97 ALA A O 1
ATOM 774 N N . MET A 1 98 ? -3.533 4.177 9.255 1.00 89.19 98 MET A N 1
ATOM 775 C CA . MET A 1 98 ? -2.722 3.048 9.703 1.00 89.19 98 MET A CA 1
ATOM 776 C C . MET A 1 98 ? -1.534 3.493 10.567 1.00 89.19 98 MET A C 1
ATOM 778 O O . MET A 1 98 ? -1.325 2.931 11.645 1.00 89.19 98 MET A O 1
ATOM 782 N N . ARG A 1 99 ? -0.788 4.516 10.127 1.00 88.56 99 ARG A N 1
ATOM 783 C CA . ARG A 1 99 ? 0.386 5.065 10.831 1.00 88.56 99 ARG A CA 1
ATOM 784 C C . ARG A 1 99 ? 0.038 5.686 12.183 1.00 88.56 99 ARG A C 1
ATOM 786 O O . ARG A 1 99 ? 0.846 5.649 13.113 1.00 88.56 99 ARG A O 1
ATOM 793 N N . GLU A 1 100 ? -1.164 6.234 12.318 1.00 91.62 100 GLU A N 1
ATOM 794 C CA . GLU A 1 100 ? -1.642 6.826 13.570 1.00 91.62 100 GLU A CA 1
ATOM 795 C C . GLU A 1 100 ? -1.877 5.788 14.676 1.00 91.62 100 GLU A C 1
ATOM 797 O O . GLU A 1 100 ? -1.764 6.113 15.864 1.00 91.62 100 GLU A O 1
ATOM 802 N N . ARG A 1 101 ? -2.131 4.521 14.317 1.00 90.00 101 ARG A N 1
ATOM 803 C CA . ARG A 1 101 ? -2.400 3.449 15.284 1.00 90.00 101 ARG A CA 1
ATOM 804 C C . ARG A 1 101 ? -1.195 3.231 16.196 1.00 90.00 101 ARG A C 1
ATOM 806 O O . ARG A 1 101 ? -0.090 2.935 15.743 1.00 90.00 101 ARG A O 1
ATOM 813 N N . SER A 1 102 ? -1.430 3.233 17.508 1.00 91.25 102 SER A N 1
ATOM 814 C CA . SER A 1 102 ? -0.381 2.963 18.503 1.00 91.25 102 SER A CA 1
ATOM 815 C C . SER A 1 102 ? 0.309 1.608 18.284 1.00 91.25 102 SER A C 1
ATOM 817 O O . SER A 1 102 ? 1.516 1.490 18.472 1.00 91.25 102 SER A O 1
ATOM 819 N N . ALA A 1 103 ? -0.435 0.592 17.827 1.00 88.75 103 ALA A N 1
ATOM 820 C CA . ALA A 1 103 ? 0.114 -0.717 17.478 1.00 88.75 103 ALA A CA 1
ATOM 821 C C . ALA A 1 103 ? 1.103 -0.658 16.302 1.00 88.75 103 ALA A C 1
ATOM 823 O O . ALA A 1 103 ? 2.126 -1.335 16.348 1.00 88.75 103 ALA A O 1
ATOM 824 N N . TYR A 1 104 ? 0.831 0.173 15.291 1.00 86.38 104 TYR A N 1
ATOM 825 C CA . TYR A 1 104 ? 1.734 0.372 14.159 1.00 86.38 104 TYR A CA 1
ATOM 826 C C . TYR A 1 104 ? 3.013 1.089 14.609 1.00 86.38 104 TYR A C 1
ATOM 828 O O . TYR A 1 104 ? 4.109 0.627 14.307 1.00 86.38 104 TYR A O 1
ATOM 836 N N . LYS A 1 105 ? 2.894 2.147 15.423 1.00 89.31 105 LYS A N 1
ATOM 837 C CA . LYS A 1 105 ? 4.055 2.861 15.990 1.00 89.31 105 LYS A CA 1
ATOM 838 C C . LYS A 1 105 ? 4.970 1.923 16.788 1.00 89.31 105 LYS A C 1
ATOM 840 O O . LYS A 1 105 ? 6.164 1.856 16.516 1.00 89.31 105 LYS A O 1
ATOM 845 N N . ARG A 1 106 ? 4.397 1.102 17.679 1.00 89.50 106 ARG A N 1
ATOM 846 C CA . ARG A 1 106 ? 5.150 0.075 18.428 1.00 89.50 106 ARG A CA 1
ATOM 847 C C . ARG A 1 106 ? 5.798 -0.971 17.519 1.00 89.50 106 ARG A C 1
ATOM 849 O O . ARG A 1 106 ? 6.894 -1.441 17.816 1.00 89.50 106 ARG A O 1
ATOM 856 N N . ALA A 1 107 ? 5.126 -1.374 16.439 1.00 85.12 107 ALA A N 1
ATOM 857 C CA . ALA A 1 107 ? 5.699 -2.302 15.467 1.00 85.12 107 ALA A CA 1
ATOM 858 C C . ALA A 1 107 ? 6.912 -1.674 14.762 1.00 85.12 107 ALA A C 1
ATOM 860 O O . ALA A 1 107 ? 7.961 -2.307 14.693 1.00 85.12 107 ALA A O 1
ATOM 861 N N . MET A 1 108 ? 6.810 -0.413 14.337 1.00 82.38 108 MET A N 1
ATOM 862 C CA . MET A 1 108 ? 7.912 0.316 13.705 1.00 82.38 108 MET A CA 1
ATOM 863 C C . MET A 1 108 ? 9.097 0.541 14.643 1.00 82.38 108 MET A C 1
ATOM 865 O O . MET A 1 108 ? 10.236 0.392 14.214 1.00 82.38 108 MET A O 1
ATOM 869 N N . GLU A 1 109 ? 8.861 0.818 15.927 1.00 85.50 109 GLU A N 1
ATOM 870 C CA . GLU A 1 109 ? 9.933 0.894 16.928 1.00 85.50 109 GLU A CA 1
ATOM 871 C C . GLU A 1 109 ? 10.699 -0.428 17.057 1.00 85.50 109 GLU A C 1
ATOM 873 O O . GLU A 1 109 ? 11.919 -0.426 17.214 1.00 85.50 109 GLU A O 1
ATOM 878 N N . LYS A 1 110 ? 10.004 -1.569 16.984 1.00 83.19 110 LYS A N 1
ATOM 879 C CA . LYS A 1 110 ? 10.647 -2.890 17.012 1.00 83.19 110 LYS A CA 1
ATOM 880 C C . LYS A 1 110 ? 11.413 -3.168 15.723 1.00 83.19 110 LYS A C 1
ATOM 882 O O . LYS A 1 110 ? 12.569 -3.563 15.800 1.00 83.19 110 LYS A O 1
ATOM 887 N N . VAL A 1 111 ? 10.804 -2.911 14.565 1.00 75.00 111 VAL A N 1
ATOM 888 C CA . VAL A 1 111 ? 11.444 -3.096 13.252 1.00 75.00 111 VAL A CA 1
ATOM 889 C C . VAL A 1 111 ? 12.690 -2.215 13.125 1.00 75.00 111 VAL A C 1
ATOM 891 O O . VAL A 1 111 ? 13.743 -2.710 12.746 1.00 75.00 111 VAL A O 1
ATOM 894 N N . GLY A 1 112 ? 12.611 -0.937 13.513 1.00 64.88 112 GLY A N 1
ATOM 895 C CA . GL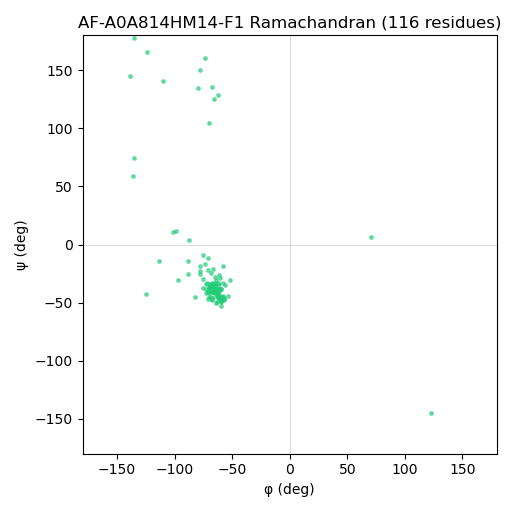Y A 1 112 ? 13.744 -0.007 13.485 1.00 64.88 112 GLY A CA 1
ATOM 896 C C . GLY A 1 112 ? 14.902 -0.429 14.393 1.00 64.88 112 GLY A C 1
ATOM 897 O O . GLY A 1 112 ? 16.058 -0.251 14.022 1.00 64.88 112 GLY A O 1
ATOM 898 N N . LYS A 1 113 ? 14.607 -1.068 15.535 1.00 58.53 113 LYS A N 1
ATOM 899 C CA . LYS A 1 113 ? 15.629 -1.681 16.400 1.00 58.53 113 LYS A CA 1
ATOM 900 C C . LYS A 1 113 ? 16.302 -2.890 15.743 1.00 58.53 113 LYS A C 1
ATOM 902 O O . LYS A 1 113 ? 17.490 -3.094 15.953 1.00 58.53 113 LYS A O 1
ATOM 907 N N . THR A 1 114 ? 15.576 -3.675 14.945 1.00 54.47 114 THR A N 1
ATOM 908 C CA . THR A 1 114 ? 16.123 -4.846 14.234 1.00 54.47 114 THR A CA 1
ATOM 909 C C . THR A 1 114 ? 16.972 -4.454 13.016 1.00 54.47 114 THR A C 1
ATOM 911 O O . THR A 1 114 ? 17.936 -5.142 12.699 1.00 54.47 114 THR A O 1
ATOM 914 N N . SER A 1 115 ? 16.673 -3.326 12.362 1.00 50.16 11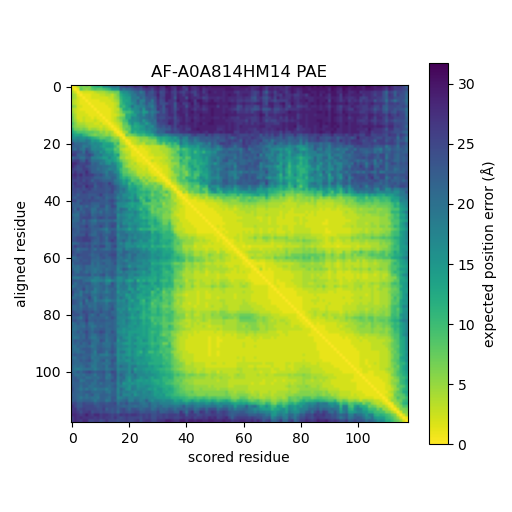5 SER A N 1
ATOM 915 C CA . SER A 1 115 ? 17.422 -2.827 11.194 1.00 50.16 115 SER A CA 1
ATOM 916 C C . SER A 1 115 ? 18.784 -2.193 11.524 1.00 50.16 115 SER A C 1
ATOM 918 O O . SER A 1 115 ? 19.537 -1.885 10.606 1.00 50.16 115 SER A O 1
ATOM 920 N N . MET A 1 116 ? 19.105 -1.976 12.807 1.00 36.34 116 MET A N 1
ATOM 921 C CA . MET A 1 116 ? 20.380 -1.400 13.280 1.00 36.34 116 MET A CA 1
ATOM 922 C C . MET A 1 116 ? 21.397 -2.455 13.755 1.00 36.34 116 MET A C 1
ATOM 924 O O . MET A 1 116 ? 22.409 -2.110 14.360 1.00 36.34 116 MET A O 1
ATOM 928 N N . THR A 1 117 ? 21.153 -3.737 13.484 1.00 32.91 117 THR A N 1
ATOM 929 C CA . THR A 1 117 ? 22.073 -4.833 13.820 1.00 32.91 117 THR A CA 1
ATOM 930 C C . THR A 1 117 ? 22.215 -5.791 12.641 1.00 32.91 117 THR A C 1
ATOM 932 O O . THR A 1 117 ? 21.631 -6.874 12.651 1.00 32.91 117 THR A O 1
ATOM 935 N N . SER A 1 118 ? 22.940 -5.391 11.595 1.00 33.69 118 SER A N 1
ATOM 936 C CA . SER A 1 118 ? 23.537 -6.275 10.575 1.00 33.69 118 SER A CA 1
ATOM 937 C C . SER A 1 118 ? 24.621 -5.532 9.808 1.00 33.69 118 SER A C 1
ATOM 939 O O . SER A 1 118 ? 24.368 -4.361 9.451 1.00 33.69 118 SER A O 1
#

Secondary structure (DSSP, 8-state):
--HHHHHHHHHHHHHT--TTSHHHHHHHHHHHIIIIIHHHHHHHHHHHHHHHHH-SBTTBSS--HHHHHHHHHHHHHHHHS---GGG-HHHHHHHHHHHHSHHHHHHHHHHHHHTT--

Sequence (118 aa):
MPILVTKYIFLLLQKQAPWIIKPVVNGICSKMDGLFIGPNIRTHLNFIEGELTKRKWLAGEQFSGADIQASFALEMLLKRSGVKEEEVPNLTRYITAMRERSAYKRAMEKVGKTSMTS

Solvent-accessible surface area (backbone atoms only — not comparable to full-atom values): 6874 Å² total; per-residue (Å²): 130,70,67,66,59,58,53,50,56,53,52,56,54,62,75,65,63,63,80,82,56,48,65,59,53,51,51,51,52,53,47,46,39,66,72,52,47,48,59,50,50,50,53,50,50,53,51,51,31,60,49,38,69,78,23,76,31,90,76,29,85,54,88,47,72,62,42,65,68,44,45,62,59,52,54,49,43,53,74,67,68,80,60,55,61,85,81,36,54,44,50,48,50,42,54,51,61,49,60,69,34,67,70,45,48,56,49,48,55,53,51,57,61,58,72,75,69,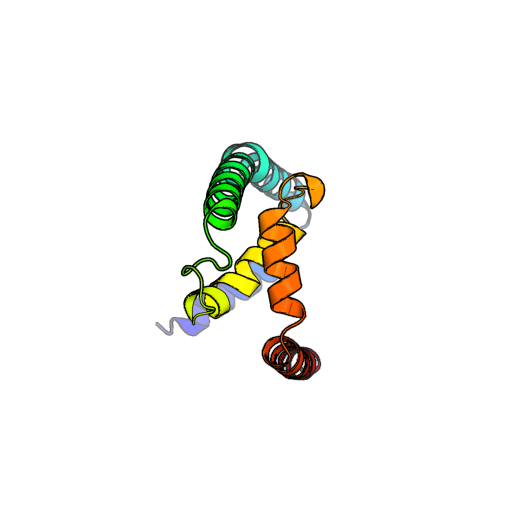127

Radius of gyration: 19.74 Å; Cα contacts (8 Å, |Δi|>4): 46; chains: 1; bounding box: 49×47×40 Å

Nearest PDB structures (foldseek):
  8aib-assembly1_B  TM=8.009E-01  e=1.416E-01  Synechocystis sp. PCC 6803
  7ebv-assembly1_A-2  TM=8.589E-01  e=3.553E-01  Aedes aegypti
  5aix-assembly2_D  TM=7.289E-01  e=1.809E-01  Homo sapiens
  7ebv-assembly3_C  TM=8.568E-01  e=5.458E-01  Aedes aegypti
  7ebt-assembly2_B  TM=8.574E-01  e=7.418E-01  Aedes aegypti

Mean predicted aligned error: 12.56 Å

Organism: NCBI:txid433720

pLDDT: mean 76.74, std 14.55, range [32.91, 94.44]

InterPro domains:
  IPR004046 Glutathione S-transferase, C-terminal [PF00043] (42-101)
  IPR010987 Glutathione S-transferase, C-terminal-like [PS50405] (1-118)
  IPR036282 Glutathione S-transferase, C-terminal domain superfamily [SSF47616] (18-111)

Foldseek 3Di:
DPPVVVVVVVVVVVVPDDPPCVVVVVVVVVVCCVPPVLVVLVVVLVVQLVCLVQAVANVHPDDDVVRVVCLVVLVVSQVPNPDDCVVRVSSVSNNVVQCPDPVNVVVVVVVVVVVVPD